Protein AF-A0A8J6GZ09-F1 (afdb_monomer_lite)

Sequence (121 aa):
MASHLRESAEIFQSDEMRPANDPKERAPSRVRMLNDILQDLEKNFLITQVPPGFYRNILYHLDGKTSQFSIIKEAWEQCSSLASNETIQEALSDVLNSINSAQVFLKTGLNVFESVLVEKN

Secondary structure (DSSP, 8-state):
-HHHHHHHHGGGGSGGGHHHH-TTT--HHHHHHHHHHHHHHHHTTB-S---TT--SBTTTT--TT--S-HHHHHHHHHHHHHS--HHHHHHHHHHHHHHHHHHHHHHHHHHHHHHHHHTT-

Structure (mmCIF, N/CA/C/O backbone):
data_AF-A0A8J6GZ09-F1
#
_entry.id   AF-A0A8J6GZ09-F1
#
loop_
_atom_site.group_PDB
_atom_site.id
_atom_site.type_symbol
_atom_site.label_atom_id
_atom_site.label_alt_id
_atom_site.label_comp_id
_atom_site.label_asym_id
_atom_site.label_entity_id
_atom_site.label_seq_id
_atom_site.pdbx_PDB_ins_code
_atom_site.Cartn_x
_atom_site.Cartn_y
_atom_site.Cartn_z
_atom_site.occupancy
_atom_site.B_iso_or_equiv
_atom_site.auth_seq_id
_atom_site.auth_comp_id
_atom_site.auth_asym_id
_atom_site.auth_atom_id
_atom_site.pdbx_PDB_model_num
ATOM 1 N N . MET A 1 1 ? 10.601 5.092 9.661 1.00 66.81 1 MET A N 1
ATOM 2 C CA . MET A 1 1 ? 9.969 4.097 8.760 1.00 66.81 1 MET A CA 1
ATOM 3 C C . MET A 1 1 ? 9.083 4.763 7.722 1.00 66.81 1 MET A C 1
ATOM 5 O O . MET A 1 1 ? 9.478 4.771 6.567 1.00 66.81 1 MET A O 1
ATOM 9 N N . ALA A 1 2 ? 7.968 5.398 8.103 1.00 78.19 2 ALA A N 1
ATOM 10 C CA . ALA A 1 2 ? 7.114 6.108 7.140 1.00 78.19 2 ALA A CA 1
ATOM 11 C C . ALA A 1 2 ? 7.849 7.234 6.378 1.00 78.19 2 ALA A C 1
ATOM 13 O O . ALA A 1 2 ? 7.610 7.423 5.191 1.00 78.19 2 ALA A O 1
ATOM 14 N N . SER A 1 3 ? 8.799 7.925 7.023 1.00 80.31 3 SER A N 1
ATOM 15 C CA . SER A 1 3 ? 9.682 8.903 6.366 1.00 80.31 3 SER A CA 1
ATOM 16 C C . SER A 1 3 ? 10.506 8.295 5.227 1.00 80.31 3 SER A C 1
ATOM 18 O O . SER A 1 3 ? 10.555 8.879 4.158 1.00 80.31 3 SER A O 1
ATOM 20 N N . HIS A 1 4 ? 11.074 7.101 5.418 1.00 82.38 4 HIS A N 1
ATOM 21 C CA . HIS A 1 4 ? 11.857 6.406 4.391 1.00 82.38 4 HIS A CA 1
ATOM 22 C C . HIS A 1 4 ? 10.994 5.872 3.251 1.00 82.38 4 HIS A C 1
ATOM 24 O O . HIS A 1 4 ? 11.426 5.886 2.101 1.00 82.38 4 HIS A O 1
ATOM 30 N N . LEU A 1 5 ? 9.773 5.413 3.552 1.00 84.00 5 LEU A N 1
ATOM 31 C CA . LEU A 1 5 ? 8.801 5.077 2.512 1.00 84.00 5 LEU A CA 1
ATOM 32 C C . LEU A 1 5 ? 8.464 6.321 1.682 1.00 84.00 5 LEU A C 1
ATOM 34 O O . LEU A 1 5 ? 8.442 6.242 0.460 1.00 84.00 5 LEU A O 1
ATOM 38 N N . ARG A 1 6 ? 8.264 7.472 2.338 1.00 85.19 6 ARG A N 1
ATOM 39 C CA . ARG A 1 6 ? 8.021 8.752 1.666 1.00 85.19 6 ARG A CA 1
ATOM 40 C C . ARG A 1 6 ? 9.208 9.180 0.803 1.00 85.19 6 ARG A C 1
ATOM 42 O O . ARG A 1 6 ? 8.993 9.457 -0.365 1.00 85.19 6 ARG A O 1
ATOM 49 N N . GLU A 1 7 ? 10.426 9.171 1.343 1.00 85.31 7 GLU A N 1
ATOM 50 C CA . GLU A 1 7 ? 11.665 9.465 0.599 1.00 85.31 7 GLU A CA 1
ATOM 51 C C . GLU A 1 7 ? 11.800 8.554 -0.630 1.00 85.31 7 GLU A C 1
ATOM 53 O O . GLU A 1 7 ? 12.069 9.021 -1.729 1.00 85.31 7 GLU A O 1
ATOM 58 N N . SER A 1 8 ? 11.530 7.254 -0.473 1.00 82.62 8 SER A N 1
ATOM 59 C CA . SER A 1 8 ? 11.562 6.302 -1.594 1.00 82.62 8 SER A CA 1
ATOM 60 C C . SER A 1 8 ? 10.454 6.576 -2.617 1.00 82.62 8 SER A C 1
ATOM 62 O O . SER A 1 8 ? 10.628 6.311 -3.800 1.00 82.62 8 SER A O 1
ATOM 64 N N . ALA A 1 9 ? 9.307 7.103 -2.181 1.00 81.81 9 ALA A N 1
ATOM 65 C CA . ALA A 1 9 ? 8.182 7.418 -3.052 1.00 81.81 9 ALA A CA 1
ATOM 66 C C . ALA A 1 9 ? 8.343 8.750 -3.810 1.00 81.81 9 ALA A C 1
ATOM 68 O O . ALA A 1 9 ? 7.648 8.961 -4.804 1.00 81.81 9 ALA A O 1
ATOM 69 N N . GLU A 1 10 ? 9.254 9.635 -3.390 1.00 81.44 10 GLU A N 1
ATOM 70 C CA . GLU A 1 10 ? 9.523 10.909 -4.078 1.00 81.44 10 GLU A CA 1
ATOM 71 C C . GLU A 1 10 ? 10.006 10.701 -5.520 1.00 81.44 10 GLU A C 1
ATOM 73 O O . GLU A 1 10 ? 9.723 11.532 -6.380 1.00 81.44 10 GLU A O 1
ATOM 78 N N . ILE A 1 11 ? 10.620 9.555 -5.833 1.00 72.75 11 ILE A N 1
ATOM 79 C CA . ILE A 1 11 ? 11.004 9.194 -7.206 1.00 72.75 11 ILE A CA 1
ATOM 80 C C . ILE A 1 11 ? 9.797 9.081 -8.151 1.00 72.75 11 ILE A C 1
ATOM 82 O O . ILE A 1 11 ? 9.903 9.346 -9.343 1.00 72.75 11 ILE A O 1
ATOM 86 N N . PHE A 1 12 ? 8.607 8.751 -7.636 1.00 68.56 12 PHE A N 1
ATOM 87 C CA . PHE A 1 12 ? 7.393 8.735 -8.460 1.00 68.56 12 PHE A CA 1
ATOM 88 C C . PHE A 1 12 ? 6.850 10.142 -8.742 1.00 68.56 12 PHE A C 1
ATOM 90 O O . PHE A 1 12 ? 5.934 10.316 -9.544 1.00 68.56 12 PHE A O 1
ATOM 97 N N . GLN A 1 13 ? 7.394 11.151 -8.069 1.00 67.31 13 GLN A N 1
ATOM 98 C CA . GLN A 1 13 ? 7.099 12.560 -8.298 1.00 67.31 13 GLN A CA 1
ATOM 99 C C . GLN A 1 13 ? 8.237 13.255 -9.061 1.00 67.31 13 GLN A C 1
ATOM 101 O O . GLN A 1 13 ? 8.097 14.426 -9.414 1.00 67.31 13 GLN A O 1
ATOM 106 N N . SER A 1 14 ? 9.348 12.553 -9.319 1.00 68.81 14 SER A N 1
ATOM 107 C CA . SER A 1 14 ? 10.502 13.069 -10.048 1.00 68.81 14 SER A CA 1
ATOM 108 C C . SER A 1 14 ? 10.371 12.863 -11.562 1.00 68.81 14 SER A C 1
ATOM 110 O O . SER A 1 14 ? 9.410 12.277 -12.077 1.00 68.81 14 SER A O 1
ATOM 112 N N . ASP A 1 15 ? 11.375 13.357 -12.289 1.00 60.78 15 ASP A N 1
ATOM 113 C CA . ASP A 1 15 ? 11.467 13.236 -13.741 1.00 60.78 15 ASP A CA 1
ATOM 114 C C . ASP A 1 15 ? 11.527 11.770 -14.229 1.00 60.78 15 ASP A C 1
ATOM 116 O O . ASP A 1 15 ? 11.192 11.513 -15.383 1.00 60.78 1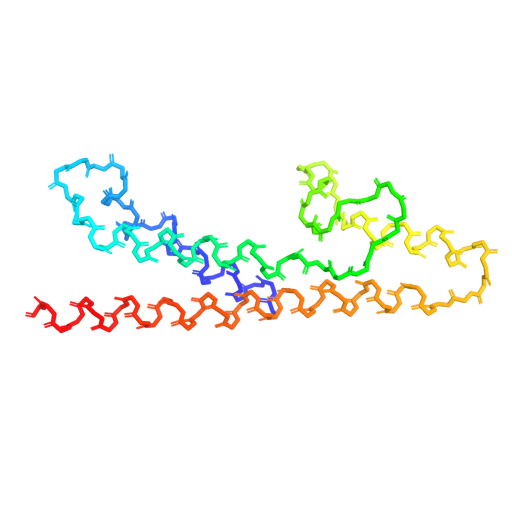5 ASP A O 1
ATOM 120 N N . GLU A 1 16 ? 11.820 10.787 -13.368 1.00 64.06 16 GLU A N 1
ATOM 121 C CA . GLU A 1 16 ? 11.739 9.349 -13.680 1.00 64.06 16 GLU A CA 1
ATOM 122 C C . GLU A 1 16 ? 10.335 8.897 -14.116 1.00 64.06 16 GLU A C 1
ATOM 124 O O . GLU A 1 16 ? 10.206 7.952 -14.899 1.00 64.06 16 GLU A O 1
ATOM 129 N N . MET A 1 17 ? 9.278 9.587 -13.669 1.00 63.25 17 MET A N 1
ATOM 130 C CA . MET A 1 17 ? 7.894 9.337 -14.093 1.00 63.25 17 MET A CA 1
ATOM 131 C C . MET A 1 17 ? 7.457 10.182 -15.300 1.00 63.25 17 MET A C 1
ATOM 133 O O . MET A 1 17 ? 6.360 9.965 -15.823 1.00 63.25 17 MET A O 1
ATOM 137 N N . ARG A 1 18 ? 8.292 11.099 -15.821 1.00 62.25 18 ARG A N 1
ATOM 138 C CA . ARG A 1 18 ? 7.987 11.848 -17.062 1.00 62.25 18 ARG A CA 1
ATOM 139 C C . ARG A 1 18 ? 7.644 10.961 -18.263 1.00 62.25 18 ARG A C 1
ATOM 141 O O . ARG A 1 18 ? 6.693 11.320 -18.956 1.00 62.25 18 ARG A O 1
ATOM 148 N N . PRO A 1 19 ? 8.281 9.795 -18.502 1.00 56.41 19 PRO A N 1
ATOM 149 C CA . PRO A 1 19 ? 7.904 8.896 -19.597 1.00 56.41 19 PRO A CA 1
ATOM 150 C C . PRO A 1 19 ? 6.457 8.386 -19.508 1.00 56.41 19 PRO A C 1
ATOM 152 O O . PRO A 1 19 ? 5.851 8.025 -20.517 1.00 56.41 19 PRO A O 1
ATOM 155 N N . ALA A 1 20 ? 5.868 8.341 -18.307 1.00 57.56 20 ALA A N 1
ATOM 156 C CA . ALA A 1 20 ? 4.454 8.019 -18.146 1.00 57.56 20 ALA A CA 1
ATOM 157 C C . ALA A 1 20 ? 3.540 9.178 -18.591 1.00 57.56 20 ALA A C 1
ATOM 159 O O . ALA A 1 20 ? 2.396 8.919 -18.962 1.00 57.56 20 ALA A O 1
ATOM 160 N N . ASN A 1 21 ? 4.042 10.414 -18.641 1.00 57.78 21 ASN A N 1
ATOM 161 C CA . ASN A 1 21 ? 3.292 11.627 -18.973 1.00 57.78 21 ASN A CA 1
ATOM 162 C C . ASN A 1 21 ? 3.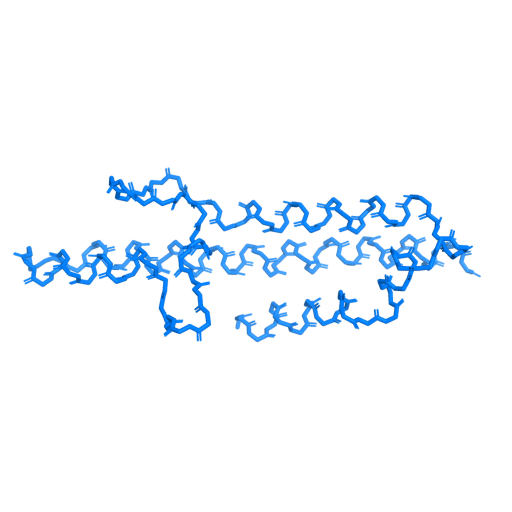577 12.173 -20.390 1.00 57.78 21 ASN A C 1
ATOM 164 O O . ASN A 1 21 ? 2.681 12.785 -20.971 1.00 57.78 21 ASN A O 1
ATOM 168 N N . ASP A 1 22 ? 4.753 11.911 -20.982 1.00 61.59 22 ASP A N 1
ATOM 169 C CA . ASP A 1 22 ? 5.065 12.219 -22.391 1.00 61.59 22 ASP A CA 1
ATOM 170 C C . ASP A 1 22 ? 5.097 10.937 -23.256 1.00 61.59 22 ASP A C 1
ATOM 172 O O . ASP A 1 22 ? 5.997 10.102 -23.112 1.00 61.59 22 ASP A O 1
ATOM 176 N N . PRO A 1 23 ? 4.151 10.762 -24.202 1.00 60.06 23 PRO A N 1
ATOM 177 C CA . PRO A 1 23 ? 4.115 9.614 -25.106 1.00 60.06 23 PRO A CA 1
ATOM 178 C C . PRO A 1 23 ? 5.390 9.400 -25.936 1.00 60.06 23 PRO A C 1
ATOM 180 O O . PRO A 1 23 ? 5.628 8.274 -26.372 1.00 60.06 23 PRO A O 1
ATOM 183 N N . LYS A 1 24 ? 6.192 10.445 -26.185 1.00 60.62 24 LYS A N 1
ATOM 184 C CA . LYS A 1 24 ? 7.402 10.383 -27.026 1.00 60.62 24 LYS A CA 1
ATOM 185 C C . LYS A 1 24 ? 8.618 9.822 -26.291 1.00 60.62 24 LYS A C 1
ATOM 187 O O . LYS A 1 24 ? 9.503 9.265 -26.931 1.00 60.62 24 LYS A O 1
ATOM 192 N N . GLU A 1 25 ? 8.638 9.926 -24.965 1.00 61.62 25 GLU A N 1
ATOM 193 C CA . GLU A 1 25 ? 9.714 9.414 -24.100 1.00 61.62 25 GLU A CA 1
ATOM 194 C C . GLU A 1 25 ? 9.359 8.054 -23.473 1.00 61.62 25 GLU A C 1
ATOM 196 O O . GLU A 1 25 ? 10.154 7.431 -22.764 1.00 61.62 25 GLU A O 1
ATOM 201 N N . ARG A 1 26 ? 8.148 7.562 -23.757 1.00 66.62 26 ARG A N 1
ATOM 202 C CA . ARG A 1 26 ? 7.544 6.379 -23.155 1.00 66.62 26 ARG A 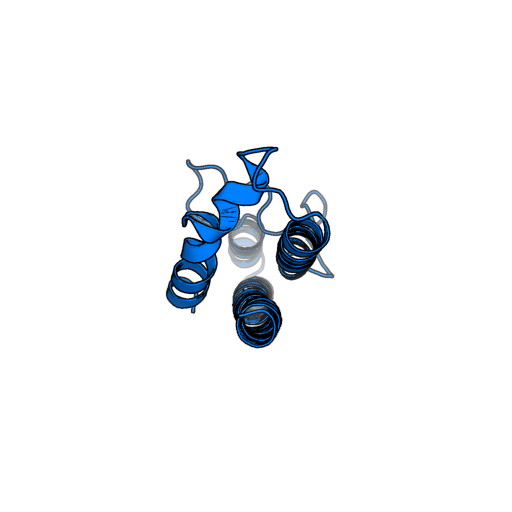CA 1
ATOM 203 C C . ARG A 1 26 ? 8.189 5.088 -23.665 1.00 66.62 26 ARG A C 1
ATOM 205 O O . ARG A 1 26 ? 7.667 4.430 -24.560 1.00 66.62 26 ARG A O 1
ATOM 212 N N . ALA A 1 27 ? 9.299 4.669 -23.059 1.00 76.38 27 ALA A N 1
ATOM 213 C CA . ALA A 1 27 ? 9.819 3.313 -23.235 1.00 76.38 27 ALA A CA 1
ATOM 214 C C . ALA A 1 27 ? 8.852 2.304 -22.569 1.00 76.38 27 ALA A C 1
ATOM 216 O O . ALA A 1 27 ? 8.779 2.270 -21.335 1.00 76.38 27 ALA A O 1
ATOM 217 N N . PRO A 1 28 ? 8.120 1.456 -23.325 1.00 79.25 28 PRO A N 1
ATOM 218 C CA . PRO A 1 28 ? 7.022 0.660 -22.763 1.00 79.25 28 PRO A CA 1
ATOM 219 C C . PRO A 1 28 ? 7.459 -0.302 -21.655 1.00 79.25 28 PRO A C 1
ATOM 221 O O . PRO A 1 28 ? 6.712 -0.538 -20.710 1.00 79.25 28 PRO A O 1
ATOM 224 N N . SER A 1 29 ? 8.681 -0.833 -21.742 1.00 80.44 29 SER A N 1
ATOM 225 C CA . SER A 1 29 ? 9.245 -1.710 -20.713 1.00 80.44 29 SER A CA 1
ATOM 226 C C . SER A 1 29 ? 9.503 -0.975 -19.396 1.00 80.44 29 SER A C 1
ATOM 228 O O . SER A 1 29 ? 9.242 -1.536 -18.341 1.00 80.44 29 SER A O 1
ATOM 230 N N . ARG A 1 30 ? 9.971 0.282 -19.447 1.00 79.81 30 ARG A N 1
ATOM 231 C CA . ARG A 1 30 ? 10.254 1.092 -18.250 1.00 79.81 30 ARG A CA 1
ATOM 232 C C . ARG A 1 30 ? 8.963 1.449 -17.520 1.00 79.81 30 ARG A C 1
ATOM 234 O O . ARG A 1 30 ? 8.863 1.245 -16.319 1.00 79.81 30 ARG A O 1
ATOM 241 N N . VAL A 1 31 ? 7.952 1.897 -18.265 1.00 78.44 31 VAL A N 1
ATOM 242 C CA . VAL A 1 31 ? 6.631 2.200 -17.694 1.00 78.44 31 VAL A CA 1
ATOM 243 C C . VAL A 1 31 ? 5.970 0.951 -17.121 1.00 78.44 31 VAL A C 1
ATOM 245 O O . VAL A 1 31 ? 5.367 1.027 -16.058 1.00 78.44 31 VAL A O 1
ATOM 248 N N . ARG A 1 32 ? 6.110 -0.207 -17.781 1.00 84.69 32 ARG A N 1
ATOM 249 C CA . ARG A 1 32 ? 5.608 -1.472 -17.234 1.00 84.69 32 ARG A CA 1
ATOM 250 C C . ARG A 1 32 ? 6.258 -1.801 -15.890 1.00 84.69 32 ARG A C 1
ATOM 252 O O . ARG A 1 32 ? 5.526 -2.037 -14.945 1.00 84.69 32 ARG A O 1
ATOM 259 N N . MET A 1 33 ? 7.586 -1.722 -15.783 1.00 86.88 33 MET A N 1
ATOM 260 C CA . MET A 1 33 ? 8.284 -1.979 -14.515 1.00 86.88 33 MET A CA 1
ATOM 261 C C . MET A 1 33 ? 7.812 -1.047 -13.392 1.00 86.88 33 MET A C 1
ATOM 263 O O . MET A 1 33 ? 7.533 -1.512 -12.294 1.00 86.88 33 MET A O 1
ATOM 267 N N . LEU A 1 34 ? 7.677 0.254 -13.667 1.00 84.44 34 LEU A N 1
ATOM 268 C CA . LEU A 1 34 ? 7.188 1.215 -12.671 1.00 84.44 34 LEU A CA 1
ATOM 269 C C . LEU A 1 34 ? 5.737 0.929 -12.261 1.00 84.44 34 LEU A C 1
ATOM 271 O O . LEU A 1 34 ? 5.418 0.985 -11.076 1.00 84.44 34 LEU A O 1
ATOM 275 N N . ASN A 1 35 ? 4.871 0.567 -13.210 1.00 86.06 35 ASN A N 1
ATOM 276 C CA . ASN A 1 35 ? 3.496 0.170 -12.909 1.00 86.06 35 ASN A CA 1
ATOM 277 C C . ASN A 1 35 ? 3.432 -1.114 -12.076 1.00 86.06 35 ASN A C 1
ATOM 279 O O . ASN A 1 35 ? 2.617 -1.181 -11.161 1.00 86.06 35 ASN A O 1
ATOM 283 N N . ASP A 1 36 ? 4.283 -2.100 -12.362 1.00 89.19 36 ASP A N 1
ATOM 284 C CA . ASP A 1 36 ? 4.350 -3.347 -11.595 1.00 89.19 36 ASP A CA 1
ATOM 285 C C . ASP A 1 36 ? 4.789 -3.054 -10.148 1.00 89.19 36 ASP A C 1
ATOM 287 O O . ASP A 1 36 ? 4.154 -3.516 -9.201 1.00 89.19 36 ASP A O 1
ATOM 291 N N . ILE A 1 37 ? 5.794 -2.185 -9.964 1.00 89.38 37 ILE A N 1
ATOM 292 C CA . ILE A 1 37 ? 6.235 -1.724 -8.637 1.00 89.38 37 ILE A CA 1
ATOM 293 C C . ILE A 1 37 ? 5.090 -1.032 -7.885 1.00 89.38 37 ILE A C 1
ATOM 295 O O . ILE A 1 37 ? 4.871 -1.322 -6.710 1.00 89.38 37 ILE A O 1
ATOM 299 N N . LEU A 1 38 ? 4.347 -0.133 -8.540 1.00 86.62 38 LEU A N 1
ATOM 300 C CA . LEU A 1 38 ? 3.212 0.567 -7.927 1.00 86.62 38 LEU A CA 1
ATOM 301 C C . LEU A 1 38 ? 2.062 -0.382 -7.576 1.00 86.62 38 LEU A C 1
ATOM 303 O O . LEU A 1 38 ? 1.478 -0.278 -6.497 1.00 86.62 38 LEU A O 1
ATOM 307 N N . GLN A 1 39 ? 1.746 -1.319 -8.469 1.00 87.38 39 GLN A N 1
ATOM 308 C CA . GLN A 1 39 ? 0.692 -2.300 -8.249 1.00 87.38 39 GLN A CA 1
ATOM 309 C C . GLN A 1 39 ? 1.022 -3.213 -7.066 1.00 87.38 39 GLN A C 1
ATOM 311 O O . GLN A 1 39 ? 0.154 -3.512 -6.245 1.00 87.38 39 GLN A O 1
ATOM 316 N N . ASP A 1 40 ? 2.269 -3.659 -6.960 1.00 88.81 40 ASP A N 1
ATOM 317 C CA . ASP A 1 40 ? 2.698 -4.506 -5.856 1.00 88.81 40 ASP A CA 1
ATOM 318 C C . ASP A 1 40 ? 2.874 -3.722 -4.549 1.00 88.81 40 ASP A C 1
ATOM 320 O O . ASP A 1 40 ? 2.608 -4.258 -3.470 1.00 88.81 40 ASP A O 1
ATOM 324 N N . LEU A 1 41 ? 3.222 -2.434 -4.618 1.00 90.50 41 LEU A N 1
ATOM 325 C CA . LEU A 1 41 ? 3.224 -1.551 -3.455 1.00 90.50 41 LEU A CA 1
ATOM 326 C C . LEU A 1 41 ? 1.838 -1.492 -2.799 1.00 90.50 41 LEU A C 1
ATOM 328 O O . LEU A 1 41 ? 1.749 -1.650 -1.583 1.00 90.50 41 LEU A O 1
ATOM 332 N N . GLU A 1 42 ? 0.757 -1.338 -3.572 1.00 90.25 42 GLU A N 1
ATOM 333 C CA . GLU A 1 42 ? -0.608 -1.313 -3.018 1.00 90.25 42 GLU A CA 1
ATOM 334 C C . GLU A 1 42 ? -0.948 -2.610 -2.262 1.00 90.25 42 GLU A C 1
ATOM 336 O O . GLU A 1 42 ? -1.566 -2.568 -1.195 1.00 90.25 42 GLU A O 1
ATOM 341 N N . LYS A 1 43 ? -0.478 -3.766 -2.751 1.00 92.81 43 LYS A N 1
ATOM 342 C CA . LYS A 1 43 ? -0.725 -5.070 -2.111 1.00 92.81 43 LYS A CA 1
ATOM 343 C C . LYS A 1 43 ? -0.134 -5.172 -0.704 1.00 92.81 43 LYS A C 1
ATOM 345 O O . LYS A 1 43 ? -0.659 -5.935 0.101 1.00 92.81 43 LYS A O 1
ATOM 350 N N . ASN A 1 44 ? 0.907 -4.398 -0.384 1.00 93.62 44 ASN A N 1
ATOM 351 C CA . ASN A 1 44 ? 1.523 -4.396 0.949 1.00 93.62 44 ASN A CA 1
ATOM 352 C C . ASN A 1 44 ? 0.607 -3.817 2.039 1.00 93.62 44 ASN A C 1
ATOM 354 O O . ASN A 1 44 ? 0.878 -4.011 3.219 1.00 93.62 44 ASN A O 1
ATOM 358 N 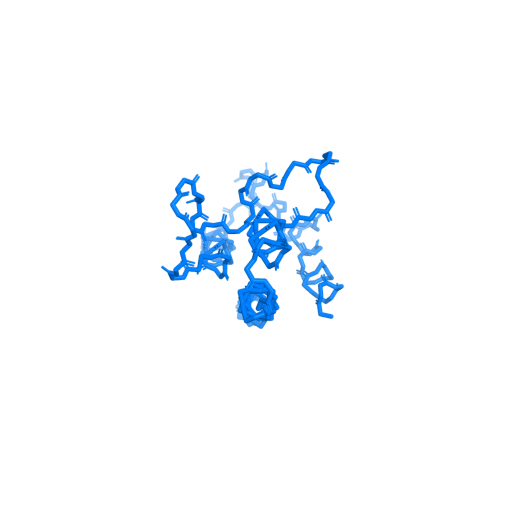N . PHE A 1 45 ? -0.470 -3.126 1.660 1.00 94.06 45 PHE A N 1
ATOM 359 C CA . PHE A 1 45 ? -1.449 -2.558 2.588 1.00 94.06 45 PHE A CA 1
ATOM 360 C C . PHE A 1 45 ? -2.704 -3.427 2.739 1.00 94.06 45 PHE A C 1
ATOM 362 O O . PHE A 1 45 ? -3.671 -3.013 3.378 1.00 94.06 45 PHE A O 1
ATOM 369 N N . LEU A 1 46 ? -2.712 -4.626 2.149 1.00 94.62 46 LEU A N 1
ATOM 370 C CA . LEU A 1 46 ? -3.780 -5.602 2.321 1.00 94.62 46 LEU A CA 1
ATOM 371 C C . LEU A 1 46 ? -3.506 -6.469 3.547 1.00 94.62 46 LEU A C 1
ATOM 373 O O . LEU A 1 46 ? -2.583 -7.280 3.544 1.00 94.62 46 LEU A O 1
ATOM 377 N N . ILE A 1 47 ? -4.365 -6.367 4.556 1.00 92.69 47 ILE A N 1
ATOM 378 C CA . ILE A 1 47 ? -4.286 -7.223 5.742 1.00 92.69 47 ILE A CA 1
ATOM 379 C C . ILE A 1 47 ? -5.239 -8.419 5.633 1.00 92.69 47 ILE A C 1
ATOM 381 O O . ILE A 1 47 ? -6.197 -8.440 4.844 1.00 92.69 47 ILE A O 1
ATOM 385 N N . THR A 1 48 ? -4.913 -9.494 6.352 1.00 86.94 48 THR A N 1
ATOM 386 C CA . THR A 1 48 ? -5.601 -10.787 6.198 1.00 86.94 48 THR A CA 1
ATOM 387 C C . THR A 1 48 ? -6.933 -10.809 6.925 1.00 86.94 48 THR A C 1
ATOM 389 O O . THR A 1 48 ? -7.924 -11.257 6.350 1.00 86.94 48 THR A O 1
ATOM 392 N N . GLN A 1 49 ? -6.954 -10.293 8.150 1.00 86.12 49 GLN A N 1
ATOM 393 C CA . GLN A 1 49 ? -8.143 -10.212 8.982 1.00 86.12 49 GLN A CA 1
ATOM 394 C C . GLN A 1 49 ? -8.528 -8.750 9.154 1.00 86.12 49 GLN A C 1
ATOM 396 O O . GLN A 1 49 ? -7.679 -7.912 9.432 1.00 86.12 49 GLN A O 1
ATOM 401 N N . VAL A 1 50 ? -9.808 -8.445 8.958 1.00 86.69 50 VAL A N 1
ATOM 402 C CA . VAL A 1 50 ? -10.367 -7.122 9.240 1.00 86.69 50 VAL A CA 1
ATOM 403 C C . VAL A 1 50 ? -11.688 -7.265 9.973 1.00 86.69 50 VAL A C 1
ATOM 405 O O . VAL A 1 50 ? -12.409 -8.240 9.731 1.00 86.69 50 VAL A O 1
ATOM 408 N N . PRO A 1 51 ? -12.042 -6.297 10.834 1.00 83.94 51 PRO A N 1
ATOM 409 C CA . PRO A 1 51 ? -13.359 -6.274 11.441 1.00 83.94 51 PRO A CA 1
ATOM 410 C C . PRO A 1 51 ? -14.467 -6.249 10.370 1.00 83.94 51 PRO A C 1
ATOM 412 O O . PRO A 1 51 ? -14.279 -5.679 9.287 1.00 83.94 51 PRO A O 1
ATOM 415 N N . PRO A 1 52 ? -15.641 -6.845 10.643 1.00 85.25 52 PRO A N 1
ATOM 416 C CA . PRO A 1 52 ? -16.771 -6.799 9.724 1.00 85.25 52 PRO A CA 1
ATOM 417 C C . PRO A 1 52 ? -17.135 -5.360 9.340 1.00 85.25 52 PRO A C 1
ATOM 419 O O . PRO A 1 52 ? -17.248 -4.491 10.198 1.00 85.25 52 PRO A O 1
ATOM 422 N N . GLY A 1 53 ? -17.336 -5.110 8.045 1.00 86.69 53 GLY A N 1
ATOM 423 C CA . GLY A 1 53 ? -17.655 -3.774 7.525 1.00 86.69 53 GLY A CA 1
ATOM 424 C C . GLY A 1 53 ? -16.440 -2.907 7.172 1.00 86.69 53 GLY A C 1
ATOM 425 O O . GLY A 1 53 ? -16.630 -1.823 6.626 1.00 86.69 53 GLY A O 1
ATOM 426 N N . PHE A 1 54 ? -15.213 -3.385 7.406 1.00 87.50 54 PHE A N 1
ATOM 427 C CA . PHE A 1 54 ? -13.983 -2.690 7.021 1.00 87.50 54 PHE A CA 1
ATOM 428 C C . PHE A 1 54 ? -13.360 -3.276 5.752 1.00 87.50 54 PHE A C 1
ATOM 430 O O . PHE A 1 54 ? -13.538 -4.445 5.405 1.00 87.50 54 PHE A O 1
ATOM 437 N N . TYR A 1 55 ? -12.595 -2.439 5.054 1.00 90.31 55 TYR A N 1
ATOM 438 C CA . TYR A 1 55 ? -11.815 -2.852 3.894 1.00 90.31 55 TYR A CA 1
ATOM 439 C C . TYR A 1 55 ? -10.506 -3.501 4.331 1.00 90.31 55 TYR A C 1
ATOM 441 O O . TYR A 1 55 ? -9.862 -3.047 5.272 1.00 90.31 55 TYR A O 1
ATOM 449 N N . ARG A 1 56 ? -10.075 -4.523 3.584 1.00 92.25 56 ARG A N 1
ATOM 450 C CA . ARG A 1 56 ? -8.767 -5.170 3.780 1.00 92.25 56 ARG A CA 1
ATOM 451 C C . ARG A 1 56 ? -7.592 -4.258 3.454 1.00 92.25 56 ARG A C 1
ATOM 453 O O . ARG A 1 56 ? -6.530 -4.432 4.037 1.00 92.25 56 ARG A O 1
ATOM 460 N N . ASN A 1 57 ? -7.767 -3.324 2.517 1.00 93.50 57 ASN A N 1
ATOM 461 C CA . ASN A 1 57 ? -6.764 -2.298 2.266 1.00 93.50 57 ASN A CA 1
ATOM 462 C C . ASN A 1 57 ? -6.869 -1.229 3.356 1.00 93.50 57 ASN A C 1
ATOM 464 O O . ASN A 1 57 ? -7.846 -0.478 3.394 1.00 93.50 57 ASN A O 1
ATOM 468 N N . ILE A 1 58 ? -5.856 -1.156 4.217 1.00 92.12 58 ILE A N 1
ATOM 469 C CA . ILE A 1 58 ? -5.844 -0.256 5.376 1.00 92.12 58 ILE A CA 1
ATOM 470 C C . ILE A 1 58 ? -5.744 1.223 4.986 1.00 92.12 58 ILE A C 1
ATOM 472 O O . ILE A 1 58 ? -6.018 2.089 5.812 1.00 92.12 58 ILE A O 1
ATOM 476 N N . LEU A 1 59 ? -5.367 1.522 3.738 1.00 89.88 59 LEU A N 1
ATOM 477 C CA . LEU A 1 59 ? -5.350 2.884 3.204 1.00 89.88 59 LEU A CA 1
ATOM 478 C C . LEU A 1 59 ? -6.745 3.391 2.840 1.00 89.88 59 LEU A C 1
ATOM 480 O O . LEU A 1 59 ? -6.942 4.592 2.675 1.00 89.88 59 LEU A O 1
ATOM 484 N N . TYR A 1 60 ? -7.732 2.511 2.690 1.00 87.44 60 TYR A N 1
ATOM 485 C CA . TYR A 1 60 ? -9.080 2.965 2.380 1.00 87.44 60 TYR A CA 1
ATOM 486 C C . TYR A 1 60 ? -9.690 3.626 3.616 1.00 87.44 60 TYR A C 1
ATOM 488 O O . TYR A 1 60 ? -9.500 3.161 4.733 1.00 87.44 60 TYR A O 1
ATOM 496 N N . HIS A 1 61 ? -10.439 4.710 3.392 1.00 79.75 61 HIS A N 1
ATOM 497 C CA . HIS A 1 61 ? -11.006 5.594 4.428 1.00 79.75 61 HIS A CA 1
ATOM 498 C C . HIS A 1 61 ? -9.991 6.511 5.125 1.00 79.75 61 HIS A C 1
ATOM 500 O O . HIS A 1 61 ? -10.407 7.340 5.933 1.00 79.75 61 HIS A O 1
ATOM 506 N N . LEU A 1 62 ? -8.706 6.449 4.751 1.00 74.38 62 LEU A N 1
ATOM 507 C CA . LEU A 1 62 ? -7.778 7.555 4.966 1.00 74.38 62 LEU A CA 1
ATOM 508 C C . LEU A 1 62 ? -8.069 8.645 3.928 1.00 74.38 62 LEU A C 1
ATOM 510 O O . LEU A 1 62 ? -7.535 8.637 2.821 1.00 74.38 62 LEU A O 1
ATOM 514 N N . ASP A 1 63 ? -8.965 9.569 4.263 1.00 69.88 63 ASP A N 1
ATOM 515 C CA . ASP A 1 63 ? -9.101 10.821 3.524 1.00 69.88 63 ASP A CA 1
ATOM 516 C C . ASP A 1 63 ? -8.207 11.908 4.146 1.00 69.88 63 ASP A C 1
ATOM 518 O O . ASP A 1 63 ? -7.689 11.763 5.255 1.00 69.88 63 ASP A O 1
ATOM 522 N N . GLY A 1 64 ? -8.033 13.033 3.447 1.00 66.75 64 GLY A N 1
ATOM 523 C CA . GLY A 1 64 ? -7.228 14.155 3.948 1.00 66.75 64 GLY A CA 1
ATOM 524 C C . GLY A 1 64 ? -7.758 14.813 5.234 1.00 66.75 64 GLY A C 1
ATOM 525 O O . GLY A 1 64 ? -7.130 15.744 5.732 1.00 66.75 64 GLY A O 1
ATOM 526 N N . LYS A 1 65 ? -8.910 14.378 5.761 1.00 75.50 65 LYS A N 1
ATOM 527 C CA . LYS A 1 65 ? -9.523 14.861 7.007 1.00 75.50 65 LYS A CA 1
ATOM 528 C C . LYS A 1 65 ? -9.312 13.879 8.164 1.00 75.50 65 LYS A C 1
ATOM 530 O O . LYS A 1 65 ? -9.379 14.288 9.322 1.00 75.50 65 LYS A O 1
ATOM 535 N N . THR A 1 66 ? -9.058 12.605 7.876 1.00 77.19 66 THR A N 1
ATOM 536 C CA . THR A 1 66 ? -8.745 11.573 8.871 1.00 77.19 66 THR A CA 1
ATOM 537 C C . THR A 1 66 ? -7.252 11.535 9.199 1.00 77.19 66 THR A C 1
ATOM 539 O O . THR A 1 66 ? -6.405 11.503 8.313 1.00 77.19 66 THR A O 1
ATOM 542 N N . SER A 1 67 ? -6.913 11.513 10.489 1.00 78.44 67 SER A N 1
ATOM 543 C CA . SER A 1 67 ? -5.519 11.470 10.962 1.00 78.44 67 SER A CA 1
ATOM 544 C C . SER A 1 67 ? -5.030 10.069 11.345 1.00 78.44 67 SER A C 1
ATOM 546 O O . SER A 1 67 ? -3.910 9.930 11.833 1.00 78.44 67 SER A O 1
ATOM 548 N N . GLN A 1 68 ? -5.864 9.034 11.186 1.00 85.19 68 GLN A N 1
ATOM 549 C CA . GLN A 1 68 ? -5.621 7.692 11.726 1.00 85.19 68 GLN A CA 1
ATOM 550 C C . GLN A 1 68 ? -6.196 6.610 10.807 1.00 85.19 68 GLN A C 1
ATOM 552 O O . GLN A 1 68 ? -7.216 6.827 10.155 1.00 85.19 68 GLN A O 1
ATOM 557 N N . PHE A 1 69 ? -5.581 5.425 10.815 1.00 90.06 69 PHE A N 1
ATOM 558 C CA . PHE A 1 69 ? -6.099 4.242 10.127 1.00 90.06 69 PHE A CA 1
ATOM 559 C C . PHE A 1 69 ? -7.413 3.780 10.764 1.00 90.06 69 PHE A C 1
ATOM 561 O O . PHE A 1 69 ? -7.507 3.665 11.989 1.00 90.06 69 PHE A O 1
ATOM 568 N N . SER A 1 70 ? -8.415 3.457 9.945 1.00 89.19 70 SER A N 1
ATOM 569 C CA . SER A 1 70 ? -9.749 3.086 10.437 1.00 89.19 70 SER A CA 1
ATOM 570 C C . SER A 1 70 ? -9.735 1.844 11.332 1.00 89.19 70 SER A C 1
ATOM 572 O O . SER A 1 70 ? -10.481 1.795 12.302 1.00 89.19 70 SER A O 1
ATOM 574 N N . ILE A 1 71 ? -8.834 0.894 11.070 1.00 90.50 71 ILE A N 1
ATOM 575 C CA . ILE A 1 71 ? -8.657 -0.305 11.902 1.00 90.50 71 ILE A CA 1
ATOM 576 C C . ILE A 1 71 ? -8.090 0.003 13.296 1.00 90.50 71 ILE A C 1
ATOM 578 O O . ILE A 1 71 ? -8.465 -0.654 14.260 1.00 90.50 71 ILE A O 1
ATOM 582 N N . ILE A 1 72 ? -7.237 1.031 13.430 1.00 90.94 72 ILE A N 1
ATOM 583 C CA . ILE A 1 72 ? -6.712 1.468 14.734 1.00 90.94 72 ILE A CA 1
ATOM 584 C C . ILE A 1 72 ? -7.836 2.131 15.528 1.00 90.94 72 ILE A C 1
ATOM 586 O O . ILE A 1 72 ? -7.997 1.861 16.717 1.00 90.94 72 ILE A O 1
ATOM 590 N N . LYS A 1 73 ? -8.628 2.981 14.863 1.00 88.88 73 LYS A N 1
ATOM 591 C CA . LYS A 1 73 ? -9.778 3.645 15.479 1.00 88.88 73 LYS A CA 1
ATOM 592 C C . LYS A 1 73 ? -10.796 2.622 16.000 1.00 88.88 73 LYS A C 1
ATOM 594 O O . LYS A 1 73 ? -11.205 2.717 17.150 1.00 88.88 73 LYS A O 1
ATOM 599 N N . GLU A 1 74 ? -11.146 1.632 15.183 1.00 88.06 74 GLU A N 1
ATOM 600 C CA . GLU A 1 74 ? -12.057 0.549 15.570 1.00 88.06 74 GLU A CA 1
ATOM 601 C C . GLU A 1 74 ? -11.511 -0.260 16.753 1.00 88.06 74 GLU A C 1
ATOM 603 O O . GLU A 1 74 ? -12.201 -0.460 17.751 1.00 88.06 74 GLU A O 1
ATOM 608 N N . ALA A 1 75 ? -10.243 -0.674 16.687 1.00 88.69 75 ALA A N 1
ATOM 609 C CA . ALA A 1 75 ? -9.610 -1.419 17.770 1.00 88.69 75 ALA A CA 1
ATOM 610 C C . ALA A 1 75 ? -9.606 -0.633 19.093 1.00 88.69 75 ALA A C 1
ATOM 612 O O . ALA A 1 75 ? -9.781 -1.216 20.165 1.00 88.69 75 ALA A O 1
ATOM 613 N N . TRP A 1 76 ? -9.448 0.692 19.027 1.00 87.69 76 TRP A N 1
ATOM 614 C CA . TRP A 1 76 ? -9.529 1.573 20.190 1.00 87.69 76 TRP A CA 1
ATOM 615 C C . TRP A 1 76 ? -10.933 1.608 20.810 1.00 87.69 76 TRP A C 1
ATOM 617 O O . TRP A 1 76 ? -11.081 1.511 22.034 1.00 87.69 76 TRP A O 1
ATOM 627 N N . GLU A 1 77 ? -11.970 1.717 19.978 1.00 86.50 77 GLU A N 1
ATOM 628 C CA . GLU A 1 77 ? -13.371 1.701 20.416 1.00 86.50 77 GLU A CA 1
ATOM 629 C C . GLU A 1 77 ? -13.734 0.354 21.070 1.00 86.50 77 GLU A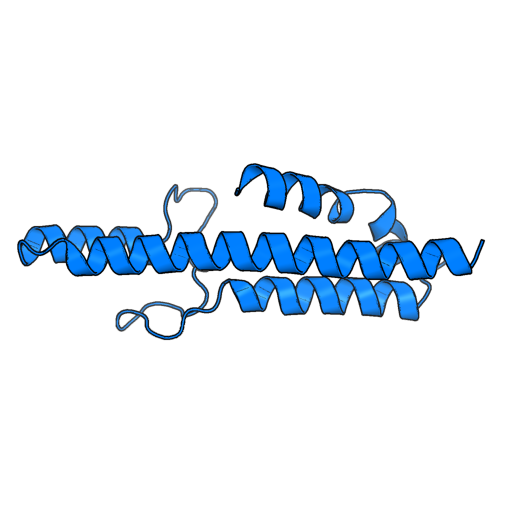 C 1
ATOM 631 O O . GLU A 1 77 ? -14.320 0.330 22.156 1.00 86.50 77 GLU A O 1
ATOM 636 N N . GLN A 1 78 ? -13.287 -0.764 20.491 1.00 83.44 78 GLN A N 1
ATOM 637 C CA . GLN A 1 78 ? -13.496 -2.103 21.054 1.00 83.44 78 GLN A CA 1
ATOM 638 C C . GLN A 1 78 ? -12.744 -2.323 22.372 1.00 83.44 78 GLN A C 1
ATOM 640 O O . GLN A 1 78 ? -13.318 -2.833 23.336 1.00 83.44 78 GLN A O 1
ATOM 645 N N . CYS A 1 79 ? -11.483 -1.896 22.456 1.00 81.31 79 CYS A N 1
ATOM 646 C CA . CYS A 1 79 ? -10.686 -1.985 23.680 1.00 81.31 79 CYS A CA 1
ATOM 647 C C . CYS A 1 79 ? -11.333 -1.220 24.842 1.00 81.31 79 CYS A C 1
ATOM 649 O O . CYS A 1 79 ? -11.358 -1.703 25.976 1.00 81.31 79 CYS A O 1
ATOM 651 N N . SER A 1 80 ? -11.897 -0.044 24.553 1.00 75.25 80 SER A N 1
ATOM 652 C CA . SER A 1 80 ? -12.606 0.778 25.539 1.00 75.25 80 SER A CA 1
ATOM 653 C C . SER A 1 80 ? -13.849 0.073 26.101 1.00 75.25 80 SER A C 1
ATOM 655 O O . SER A 1 80 ? -14.238 0.329 27.238 1.00 75.25 80 SER A O 1
ATOM 657 N N . SER A 1 81 ? -14.452 -0.838 25.328 1.00 74.25 81 SER A N 1
ATOM 658 C CA . SER A 1 81 ? -15.617 -1.630 25.733 1.00 74.25 81 SER A CA 1
ATOM 659 C C . SER A 1 81 ? -15.267 -2.967 26.399 1.00 74.25 81 SER A C 1
ATOM 661 O O . SER A 1 81 ? -16.053 -3.447 27.214 1.00 74.25 81 SER A O 1
ATOM 663 N N . LEU A 1 82 ? -14.147 -3.600 26.030 1.00 72.31 82 LEU A N 1
ATOM 664 C CA . LEU A 1 82 ? -13.807 -4.980 26.417 1.00 72.31 82 LEU A CA 1
ATOM 665 C C . LEU A 1 82 ? -12.661 -5.088 27.438 1.00 72.31 82 LEU A C 1
ATOM 667 O O . LEU A 1 82 ? -12.353 -6.193 27.878 1.00 72.31 82 LEU A O 1
ATOM 671 N N . ALA A 1 83 ? -12.030 -3.971 27.821 1.00 68.44 83 ALA A N 1
ATOM 672 C CA . ALA A 1 83 ? -10.894 -3.917 28.754 1.00 68.44 83 ALA A CA 1
ATOM 673 C C . ALA A 1 83 ? -9.704 -4.830 28.371 1.00 68.44 83 ALA A C 1
ATOM 675 O O . ALA A 1 83 ? -8.916 -5.224 29.231 1.00 68.44 83 ALA A O 1
ATOM 676 N N . SER A 1 84 ? -9.555 -5.147 27.080 1.00 74.62 84 SER A N 1
ATOM 677 C CA . SER A 1 84 ? -8.414 -5.876 26.520 1.00 74.62 84 SER A CA 1
ATOM 678 C C . SER A 1 84 ? -7.732 -5.035 25.447 1.00 74.62 84 SER A C 1
ATOM 680 O O . SER A 1 84 ? -8.375 -4.580 24.504 1.00 74.62 84 SE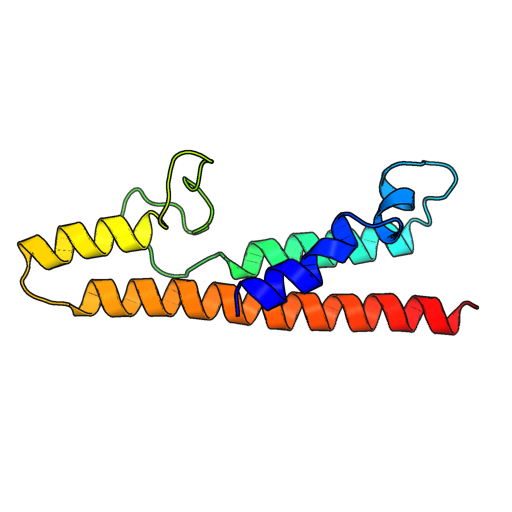R A O 1
ATOM 682 N N . ASN A 1 85 ? -6.415 -4.864 25.583 1.00 79.38 85 ASN A N 1
ATOM 683 C CA . ASN A 1 85 ? -5.582 -4.115 24.637 1.00 79.38 85 ASN A CA 1
ATOM 684 C C . ASN A 1 85 ? -5.127 -4.960 23.434 1.00 79.38 85 ASN A C 1
ATOM 686 O O . ASN A 1 85 ? -4.431 -4.441 22.562 1.00 79.38 85 ASN A O 1
ATOM 690 N N . GLU A 1 86 ? -5.467 -6.251 23.396 1.00 80.38 86 GLU A N 1
ATOM 691 C CA . GLU A 1 86 ? -4.978 -7.202 22.389 1.00 80.38 86 GLU A CA 1
ATOM 692 C C . GLU A 1 86 ? -5.343 -6.758 20.965 1.00 80.38 86 GLU A C 1
ATOM 694 O O . GLU A 1 86 ? -4.467 -6.669 20.107 1.00 80.38 86 GLU A O 1
ATOM 699 N N . THR A 1 87 ? -6.586 -6.310 20.760 1.00 85.38 87 THR A N 1
ATOM 700 C CA . THR A 1 87 ? -7.079 -5.814 19.466 1.00 85.38 87 THR A CA 1
ATOM 701 C C . THR A 1 87 ? -6.308 -4.588 18.964 1.00 85.38 87 THR A C 1
ATOM 703 O O . THR A 1 87 ? -6.039 -4.463 17.770 1.00 85.38 87 THR A O 1
ATOM 706 N N . ILE A 1 88 ? -5.917 -3.669 19.860 1.00 89.25 88 ILE A N 1
ATOM 707 C CA . ILE A 1 88 ? -5.132 -2.478 19.484 1.00 89.25 88 ILE A CA 1
ATOM 708 C C . ILE A 1 88 ? -3.713 -2.879 19.087 1.00 89.25 88 ILE A C 1
ATOM 710 O O . ILE A 1 88 ? -3.177 -2.349 18.114 1.00 89.25 88 ILE A O 1
ATOM 714 N N . GLN A 1 89 ? -3.087 -3.783 19.844 1.00 90.69 89 GLN A N 1
ATOM 715 C CA . GLN A 1 89 ? -1.725 -4.234 19.554 1.00 90.69 89 GLN A CA 1
ATOM 716 C C . GLN A 1 89 ? -1.655 -4.956 18.206 1.00 90.69 89 GLN A C 1
ATOM 718 O O . GLN A 1 89 ? -0.728 -4.709 17.435 1.00 90.69 89 GLN A O 1
ATOM 723 N N . GLU A 1 90 ? -2.655 -5.780 17.894 1.00 90.50 90 GLU A N 1
ATOM 724 C CA . GLU A 1 90 ? -2.776 -6.444 16.596 1.00 90.50 90 GLU A CA 1
ATOM 725 C C . GLU A 1 90 ? -2.926 -5.424 15.458 1.00 90.50 90 GLU A C 1
ATOM 727 O O . GLU A 1 90 ? -2.118 -5.423 14.530 1.00 90.50 90 GLU A O 1
ATOM 732 N N . ALA A 1 91 ? -3.856 -4.468 15.581 1.00 91.44 91 ALA A N 1
ATOM 733 C CA . ALA A 1 91 ? -4.054 -3.428 14.569 1.00 91.44 91 ALA A CA 1
ATOM 734 C C . ALA A 1 91 ? -2.799 -2.558 14.352 1.00 91.44 91 ALA A C 1
ATOM 736 O O . ALA A 1 91 ? -2.468 -2.202 13.220 1.00 91.44 91 ALA A O 1
ATOM 737 N N . LEU A 1 92 ? -2.071 -2.216 15.420 1.00 92.81 92 LEU A N 1
ATOM 738 C CA . LEU A 1 92 ? -0.806 -1.481 15.317 1.00 92.81 92 LEU A CA 1
ATOM 739 C C . LEU A 1 92 ? 0.279 -2.308 14.624 1.00 92.81 92 LEU A C 1
ATOM 741 O O . LEU A 1 92 ? 1.000 -1.774 13.779 1.00 92.81 92 LEU A O 1
ATOM 745 N N . SER A 1 93 ? 0.389 -3.592 14.966 1.00 94.44 93 SER A N 1
ATOM 746 C CA . SER A 1 93 ? 1.317 -4.525 14.325 1.00 94.44 93 SER A CA 1
ATOM 747 C C . SER A 1 93 ? 1.036 -4.621 12.826 1.00 94.44 93 SER A C 1
ATOM 749 O O . SER A 1 93 ? 1.950 -4.455 12.021 1.00 94.44 93 SER A O 1
ATOM 751 N N . ASP A 1 94 ? -0.228 -4.774 12.437 1.00 94.19 94 ASP A N 1
ATOM 752 C CA . ASP A 1 94 ? -0.657 -4.825 11.039 1.00 94.19 94 ASP A CA 1
ATOM 753 C C . ASP A 1 94 ? -0.272 -3.562 10.260 1.00 94.19 94 ASP A C 1
ATOM 755 O O . ASP A 1 94 ? 0.309 -3.651 9.172 1.00 94.19 94 ASP A O 1
ATOM 759 N N . VAL A 1 95 ? -0.516 -2.374 10.824 1.00 93.50 95 VAL A N 1
ATOM 760 C CA . VAL A 1 95 ? -0.130 -1.101 10.192 1.00 93.50 95 VAL A CA 1
ATOM 761 C C . VAL A 1 95 ? 1.391 -0.982 10.063 1.00 93.50 95 VAL A C 1
ATOM 763 O O . VAL A 1 95 ? 1.895 -0.632 8.993 1.00 93.50 95 VAL A O 1
ATOM 766 N N . LEU A 1 96 ? 2.142 -1.281 11.127 1.00 94.00 96 LEU A N 1
ATOM 767 C CA . LEU A 1 96 ? 3.604 -1.182 11.121 1.00 94.00 96 LEU A CA 1
ATOM 768 C C . LEU A 1 96 ? 4.238 -2.173 10.139 1.00 94.00 96 LEU A C 1
ATOM 770 O O . LEU A 1 96 ? 5.127 -1.791 9.373 1.00 94.00 96 LEU A O 1
ATOM 774 N N . ASN A 1 97 ? 3.753 -3.413 10.114 1.00 94.62 97 ASN A N 1
ATOM 775 C CA . ASN A 1 97 ? 4.213 -4.449 9.194 1.00 94.62 97 ASN A CA 1
ATOM 776 C C . ASN A 1 97 ? 3.891 -4.093 7.743 1.00 94.62 97 ASN A C 1
ATOM 778 O O . ASN A 1 97 ? 4.743 -4.295 6.877 1.00 94.62 97 ASN A O 1
ATOM 782 N N . SER A 1 98 ? 2.720 -3.504 7.483 1.00 94.62 98 SER A N 1
ATOM 783 C CA . SER A 1 98 ? 2.340 -3.022 6.150 1.00 94.62 98 SER A CA 1
ATOM 784 C C . SER A 1 98 ? 3.281 -1.911 5.672 1.00 94.62 98 SER A C 1
ATOM 786 O O . SER A 1 98 ? 3.833 -1.991 4.576 1.00 94.62 98 SER A O 1
ATOM 788 N N . ILE A 1 99 ? 3.555 -0.905 6.517 1.00 93.25 99 ILE A N 1
ATOM 789 C CA . ILE A 1 99 ? 4.469 0.205 6.185 1.00 93.25 99 ILE A CA 1
ATOM 790 C C . ILE A 1 99 ? 5.900 -0.301 5.964 1.00 93.25 99 ILE A C 1
ATOM 792 O O . ILE A 1 99 ? 6.575 0.140 5.033 1.00 93.25 99 ILE A O 1
ATOM 796 N N . ASN A 1 100 ? 6.376 -1.213 6.814 1.00 93.62 100 ASN A N 1
ATOM 797 C CA . ASN A 1 100 ? 7.718 -1.773 6.697 1.00 93.62 100 ASN A CA 1
ATOM 798 C C . ASN A 1 100 ? 7.870 -2.618 5.424 1.00 93.62 100 ASN A C 1
ATOM 800 O O . ASN A 1 100 ? 8.816 -2.424 4.663 1.00 93.62 100 ASN A O 1
ATOM 804 N N . SER A 1 101 ? 6.907 -3.503 5.155 1.00 93.75 101 SER A N 1
ATOM 805 C CA . SER A 1 101 ? 6.888 -4.327 3.941 1.00 93.75 101 SER A CA 1
ATOM 806 C C . SER A 1 101 ? 6.854 -3.452 2.692 1.00 93.75 101 SER A C 1
ATOM 808 O O . SER A 1 101 ? 7.696 -3.617 1.812 1.00 93.75 101 SER A O 1
ATOM 810 N N . ALA A 1 102 ? 5.984 -2.436 2.670 1.00 93.62 102 ALA A N 1
ATOM 811 C CA . ALA A 1 102 ? 5.910 -1.455 1.592 1.00 93.62 102 ALA A CA 1
ATOM 812 C C . ALA A 1 102 ? 7.253 -0.746 1.358 1.00 93.62 102 ALA A C 1
ATOM 814 O O . ALA A 1 102 ? 7.690 -0.605 0.219 1.00 93.62 102 ALA A O 1
ATOM 815 N N . GLN A 1 103 ? 7.945 -0.335 2.425 1.00 91.88 103 GLN A N 1
ATOM 816 C CA . GLN A 1 103 ? 9.237 0.348 2.331 1.00 91.88 103 GLN A CA 1
ATOM 817 C C . GLN A 1 103 ? 10.343 -0.556 1.775 1.00 91.88 103 GLN A C 1
ATOM 819 O O . GLN A 1 103 ? 11.115 -0.125 0.916 1.00 91.88 103 GLN A O 1
ATOM 824 N N . VAL A 1 104 ? 10.428 -1.802 2.245 1.00 91.94 104 VAL A N 1
ATOM 825 C CA . VAL A 1 104 ? 11.405 -2.783 1.748 1.00 91.94 104 VAL A CA 1
ATOM 826 C C . VAL A 1 104 ? 11.115 -3.139 0.292 1.00 91.94 104 VAL A C 1
ATOM 828 O O . VAL A 1 104 ? 12.035 -3.158 -0.532 1.00 91.94 104 VAL A O 1
ATOM 831 N N . PHE A 1 105 ? 9.843 -3.376 -0.033 1.00 91.69 105 PHE A N 1
ATOM 832 C CA . PHE A 1 105 ? 9.401 -3.729 -1.374 1.00 91.69 105 PHE A CA 1
ATOM 833 C C . PHE A 1 105 ? 9.720 -2.612 -2.366 1.00 91.69 105 PHE A C 1
ATOM 835 O O . PHE A 1 105 ? 10.394 -2.850 -3.367 1.00 91.69 105 PHE A O 1
ATOM 842 N N . LEU A 1 106 ? 9.314 -1.382 -2.043 1.00 90.88 106 LEU A N 1
ATOM 843 C CA . LEU A 1 106 ? 9.529 -0.225 -2.901 1.00 90.88 106 LEU A CA 1
ATOM 844 C C . LEU A 1 106 ? 11.014 0.008 -3.164 1.00 90.88 106 LEU A C 1
ATOM 846 O O . LEU A 1 106 ? 11.426 0.115 -4.314 1.00 90.88 106 LEU A O 1
ATOM 850 N N . LYS A 1 107 ? 11.836 -0.002 -2.109 1.00 90.31 107 LYS A N 1
ATOM 851 C CA . LYS A 1 107 ? 13.288 0.148 -2.237 1.00 90.31 107 LYS A CA 1
ATOM 852 C C . LYS A 1 107 ? 13.897 -0.928 -3.137 1.00 90.31 107 LYS A C 1
ATOM 854 O O . LYS A 1 107 ? 14.738 -0.631 -3.977 1.00 90.31 107 LYS A O 1
ATOM 859 N N . THR A 1 108 ? 13.473 -2.178 -2.972 1.00 91.38 108 THR A N 1
ATOM 860 C CA . THR A 1 108 ? 13.976 -3.295 -3.783 1.00 91.38 108 THR A CA 1
ATOM 861 C C . THR A 1 108 ? 13.572 -3.149 -5.248 1.00 91.38 108 THR A C 1
ATOM 863 O O . THR A 1 108 ? 14.416 -3.303 -6.128 1.00 91.38 108 THR A O 1
ATOM 866 N N . GLY A 1 109 ? 12.309 -2.808 -5.512 1.00 90.00 109 GLY A N 1
ATOM 867 C CA . GLY A 1 109 ? 11.801 -2.595 -6.865 1.00 90.00 109 GLY A CA 1
ATOM 868 C C . GLY A 1 109 ? 12.529 -1.464 -7.590 1.00 90.00 109 GLY A C 1
ATOM 869 O O . GLY A 1 109 ? 12.928 -1.629 -8.742 1.00 90.00 109 GLY A O 1
ATOM 870 N N . LEU A 1 110 ? 12.775 -0.350 -6.897 1.00 88.44 110 LEU A N 1
ATOM 871 C CA . LEU A 1 110 ? 13.507 0.789 -7.451 1.00 88.44 110 LEU A CA 1
ATOM 872 C C . LEU A 1 110 ? 14.971 0.455 -7.750 1.00 88.44 110 LEU A C 1
ATOM 874 O O . LEU A 1 110 ? 15.440 0.772 -8.836 1.00 88.44 110 LEU A O 1
ATOM 878 N N . ASN A 1 111 ? 15.662 -0.278 -6.871 1.00 89.31 111 ASN A N 1
ATOM 879 C CA . ASN A 1 111 ? 17.036 -0.721 -7.141 1.00 89.31 111 ASN A CA 1
ATOM 880 C C . ASN A 1 111 ? 17.134 -1.569 -8.426 1.00 89.31 111 ASN A C 1
ATOM 882 O O . ASN A 1 111 ? 18.081 -1.422 -9.195 1.00 89.31 111 ASN A O 1
ATOM 886 N N . VAL A 1 112 ? 16.160 -2.458 -8.666 1.00 87.62 112 VAL A N 1
ATOM 887 C CA . VAL A 1 112 ? 16.096 -3.275 -9.895 1.00 87.62 112 VAL A CA 1
ATOM 888 C C . VAL A 1 112 ? 15.786 -2.409 -11.116 1.00 87.62 112 VAL A C 1
ATOM 890 O O . VAL A 1 112 ? 16.347 -2.610 -12.192 1.00 87.62 112 VAL A O 1
ATOM 893 N N . PHE A 1 113 ? 14.889 -1.437 -10.969 1.00 85.25 113 PHE A N 1
ATOM 894 C CA . PHE A 1 113 ? 14.595 -0.488 -12.034 1.00 85.25 113 PHE A CA 1
ATOM 895 C C . PHE A 1 113 ? 15.840 0.323 -12.426 1.00 85.25 113 PHE A C 1
ATOM 897 O O . PHE A 1 113 ? 16.173 0.393 -13.609 1.00 85.25 113 PHE A O 1
ATOM 904 N N . GLU A 1 114 ? 16.567 0.858 -11.445 1.00 83.88 114 GLU A N 1
ATOM 905 C CA . GLU A 1 114 ? 17.802 1.619 -11.645 1.00 83.88 114 GLU A CA 1
ATOM 906 C C . GLU A 1 114 ? 18.918 0.773 -12.269 1.00 83.88 114 GLU A C 1
ATOM 908 O O . GLU A 1 114 ? 19.579 1.229 -13.202 1.00 83.88 114 GLU A O 1
ATOM 913 N N . SER A 1 115 ? 19.106 -0.481 -11.840 1.00 84.38 115 SER A N 1
ATOM 914 C CA . SER A 1 115 ? 20.148 -1.346 -12.412 1.00 84.38 115 SER A CA 1
ATOM 915 C C . SER A 1 115 ? 19.939 -1.593 -13.911 1.00 84.38 115 SER A C 1
ATOM 917 O O . SER A 1 115 ? 20.890 -1.552 -14.689 1.00 84.38 115 SER A O 1
ATOM 919 N N . VAL A 1 116 ? 18.683 -1.760 -14.340 1.00 79.94 116 VAL A N 1
ATOM 920 C CA . VAL A 1 116 ? 18.313 -1.918 -15.759 1.00 79.94 116 VAL A CA 1
ATOM 921 C C . VAL A 1 116 ? 18.519 -0.621 -16.560 1.00 79.94 116 VAL A C 1
ATOM 923 O O . VAL A 1 116 ? 18.695 -0.667 -17.781 1.00 79.94 116 VAL A O 1
ATOM 926 N N . LEU A 1 117 ? 18.498 0.548 -15.909 1.00 70.88 117 LEU A N 1
ATOM 927 C CA . LEU A 1 117 ? 18.844 1.821 -16.549 1.00 70.88 117 LEU A CA 1
ATOM 928 C C . LEU A 1 117 ? 20.352 1.956 -16.763 1.00 70.88 117 LEU A C 1
ATOM 930 O O . LEU A 1 117 ? 20.762 2.383 -17.841 1.00 70.88 117 LEU A O 1
ATOM 934 N N . VAL A 1 118 ? 21.157 1.575 -15.768 1.00 65.69 118 VAL A N 1
ATOM 935 C CA . VAL A 1 118 ? 22.624 1.679 -15.822 1.00 65.69 118 VAL A CA 1
ATOM 936 C C . VAL A 1 118 ? 23.221 0.745 -16.876 1.00 65.69 118 VAL A C 1
ATOM 938 O O . VAL A 1 118 ? 24.137 1.148 -17.577 1.00 65.69 118 VAL A O 1
ATOM 941 N N . GLU A 1 119 ? 22.669 -0.454 -17.074 1.00 61.00 119 GLU A N 1
ATOM 942 C CA . GLU A 1 119 ? 23.122 -1.386 -18.126 1.00 61.00 119 GLU A CA 1
ATOM 943 C C . GLU A 1 119 ? 22.826 -0.914 -19.565 1.00 61.00 119 GLU A C 1
ATOM 945 O O . GLU A 1 119 ? 23.314 -1.507 -20.527 1.00 61.00 119 GLU A O 1
ATOM 950 N N . LYS A 1 120 ? 22.001 0.129 -19.735 1.00 53.66 120 LYS A N 1
ATOM 951 C CA . LYS A 1 120 ? 21.585 0.659 -21.044 1.00 53.66 120 LYS A CA 1
ATOM 952 C C . LYS A 1 120 ? 22.306 1.940 -21.476 1.00 53.66 120 LYS A C 1
ATOM 954 O O . LYS A 1 120 ? 22.070 2.366 -22.609 1.00 53.66 120 LYS A O 1
ATOM 959 N N . ASN A 1 121 ? 23.125 2.534 -20.609 1.00 43.59 121 ASN A N 1
ATOM 960 C CA . ASN A 1 121 ? 23.915 3.743 -20.871 1.00 43.59 121 ASN A CA 1
ATOM 961 C C . ASN A 1 121 ? 25.402 3.405 -21.004 1.00 43.59 121 ASN A C 1
ATOM 963 O O . ASN A 1 121 ? 26.086 4.143 -21.746 1.00 43.59 121 ASN A O 1
#

Radius of gyration: 18.02 Å; chains: 1; bounding box: 42×26×56 Å

InterPro domains:
  IPR007365 Transferrin receptor-like, dimerisation domain [PF04253] (3-106)
  IPR036757 Transferrin receptor-like, dimerisation domain superfamily [G3DSA:1.20.930.40] (1-108)
  IPR036757 Transferrin receptor-like, dimerisation domain superfamily [SSF47672] (3-107)

Organism: Microtus ochrogaster (NCBI:txid79684)

Foldseek 3Di:
DLVLLVVLCCCCVDCLVVLVVDVVNPPPVLVVLVVVLVVVLQVLQADDDADPPDHRRQCPPPDPVDPDGPQLVVLVVVCVVPVDNPSNVVSVCSVVSSSVCSSVSSVVSVVVSVVVVVVVD

pLDDT: mean 81.83, std 11.2, range [43.59, 94.62]